Protein AF-A0A836HQ84-F1 (afdb_monomer_lite)

pLDDT: mean 76.4, std 14.4, range [42.19, 96.75]

Structure (mmCIF, N/CA/C/O backbone):
data_AF-A0A836HQ84-F1
#
_entry.id   AF-A0A836HQ84-F1
#
loop_
_atom_site.group_PDB
_atom_site.id
_atom_site.type_symbol
_atom_site.label_atom_id
_atom_site.label_alt_id
_atom_site.label_comp_id
_atom_site.label_asym_id
_atom_site.label_entity_id
_atom_site.label_seq_id
_atom_site.pdbx_PDB_ins_code
_atom_site.Cartn_x
_atom_site.Cartn_y
_atom_site.Cartn_z
_atom_site.occupancy
_atom_site.B_iso_or_equiv
_atom_site.auth_seq_id
_atom_site.auth_comp_id
_atom_site.auth_asym_id
_atom_site.auth_atom_id
_atom_site.pdbx_PDB_model_num
ATOM 1 N N . MET A 1 1 ? -36.582 -2.145 20.458 1.00 44.56 1 MET A N 1
ATOM 2 C CA . MET A 1 1 ? -36.102 -2.845 21.673 1.00 44.56 1 MET A CA 1
ATOM 3 C C . MET A 1 1 ? -37.151 -2.669 22.768 1.00 44.56 1 MET A C 1
ATOM 5 O O . MET A 1 1 ? -37.567 -1.541 23.000 1.00 44.56 1 MET A O 1
ATOM 9 N N . ASN A 1 2 ? -37.655 -3.780 23.318 1.00 42.19 2 ASN A N 1
ATOM 10 C CA . ASN A 1 2 ? -38.901 -3.898 24.097 1.00 42.19 2 ASN A CA 1
ATOM 11 C C . ASN A 1 2 ? -39.036 -2.909 25.274 1.00 42.19 2 ASN A C 1
ATOM 13 O O . ASN A 1 2 ? -38.172 -2.853 26.148 1.00 42.19 2 ASN A O 1
ATOM 17 N N . SER A 1 3 ? -40.163 -2.184 25.337 1.00 54.62 3 SER A N 1
ATOM 18 C CA . SER A 1 3 ? -40.473 -1.172 26.366 1.00 54.62 3 SER A CA 1
ATOM 19 C C . SER A 1 3 ? -40.711 -1.749 27.772 1.00 54.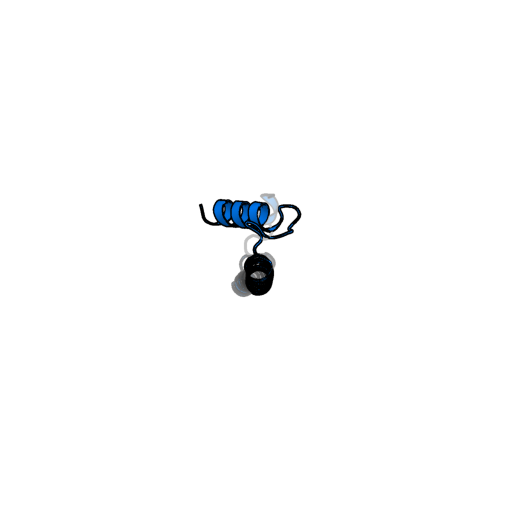62 3 SER A C 1
ATOM 21 O O . SER A 1 3 ? -40.646 -1.014 28.757 1.00 54.62 3 SER A O 1
ATOM 23 N N . TYR A 1 4 ? -40.913 -3.064 27.889 1.00 51.38 4 TYR A N 1
ATOM 24 C CA . TYR A 1 4 ? -41.203 -3.749 29.153 1.00 51.38 4 TYR A CA 1
ATOM 25 C C . TYR A 1 4 ? -40.005 -3.847 30.107 1.00 51.38 4 TYR A C 1
ATOM 27 O O . TYR A 1 4 ? -40.185 -3.794 31.322 1.00 51.38 4 TYR A O 1
ATOM 35 N N . VAL A 1 5 ? -38.774 -3.901 29.588 1.00 53.28 5 VAL A N 1
ATOM 36 C CA . VAL A 1 5 ? -37.556 -4.013 30.419 1.00 53.28 5 VAL A CA 1
ATOM 37 C C . VAL A 1 5 ? -37.313 -2.734 31.233 1.00 53.28 5 VAL A C 1
ATOM 39 O O . VAL A 1 5 ? -36.840 -2.775 32.365 1.00 53.28 5 VAL A O 1
ATOM 42 N N . LYS A 1 6 ? -37.713 -1.577 30.694 1.00 54.59 6 LYS A N 1
ATOM 43 C CA . LYS A 1 6 ? -37.517 -0.267 31.331 1.00 54.59 6 LYS A CA 1
ATOM 44 C C . LYS A 1 6 ? -38.418 -0.048 32.554 1.00 54.59 6 LYS A C 1
ATOM 46 O O . LYS A 1 6 ? -38.080 0.769 33.404 1.00 54.59 6 LYS A O 1
ATOM 51 N N . ARG A 1 7 ? -39.551 -0.759 32.640 1.00 57.56 7 ARG A N 1
ATOM 52 C CA . ARG A 1 7 ? -40.566 -0.573 33.692 1.00 57.56 7 ARG A CA 1
ATOM 53 C C . ARG A 1 7 ? -40.242 -1.327 34.984 1.00 57.56 7 ARG A C 1
ATOM 55 O O . ARG A 1 7 ? -40.601 -0.847 36.048 1.00 57.56 7 ARG A O 1
ATOM 62 N N . TYR A 1 8 ? -39.541 -2.458 34.887 1.00 54.75 8 TYR A N 1
ATOM 63 C CA . TYR A 1 8 ? -39.197 -3.302 36.040 1.00 54.75 8 TYR A CA 1
ATOM 64 C C . TYR A 1 8 ? -37.761 -3.118 36.545 1.00 54.75 8 TYR A C 1
ATOM 66 O O . TYR A 1 8 ? -37.466 -3.490 37.671 1.00 54.75 8 TYR A O 1
ATOM 74 N N . VAL A 1 9 ? -36.876 -2.518 35.740 1.00 56.53 9 VAL A N 1
ATOM 75 C CA . VAL A 1 9 ? -35.438 -2.394 36.051 1.00 56.53 9 VAL A CA 1
ATOM 76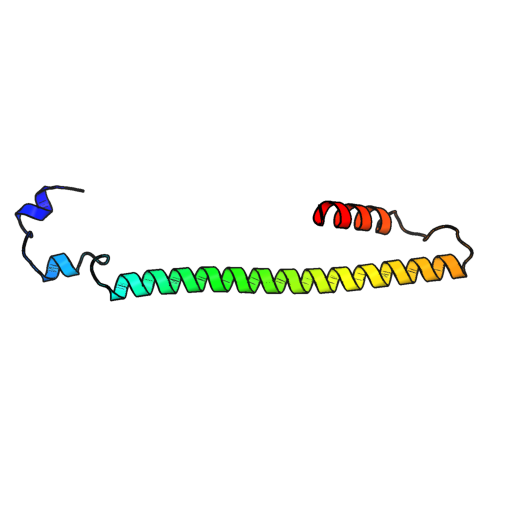 C C . VAL A 1 9 ? -34.946 -0.937 35.979 1.00 56.53 9 VAL A C 1
ATOM 78 O O . VAL A 1 9 ? -33.751 -0.652 35.974 1.00 56.53 9 VAL A O 1
ATOM 81 N N . GLY A 1 10 ? -35.877 0.019 35.883 1.00 48.59 10 GLY A N 1
ATOM 82 C CA . GLY A 1 10 ? -35.628 1.398 35.442 1.00 48.59 10 GLY A CA 1
ATOM 83 C C . GLY A 1 10 ? -34.581 2.194 36.232 1.00 48.59 10 GLY A C 1
ATOM 84 O O . GLY A 1 10 ? -34.001 3.131 35.683 1.00 48.59 10 GLY A O 1
ATOM 85 N N . SER A 1 11 ? -34.281 1.804 37.468 1.00 58.00 11 SER A N 1
ATOM 86 C CA . SER A 1 11 ? -33.383 2.523 38.378 1.00 58.00 11 SER A CA 1
ATOM 87 C C . SER A 1 11 ? -32.270 1.662 38.970 1.00 58.00 11 SER A C 1
ATOM 89 O O . SER A 1 11 ? -31.562 2.148 39.844 1.00 58.00 11 SER A O 1
ATOM 91 N N . ASP A 1 12 ? -32.093 0.417 38.518 1.00 60.41 12 ASP A N 1
ATOM 92 C CA . ASP A 1 12 ? -31.057 -0.451 39.076 1.00 60.41 12 ASP A CA 1
ATOM 93 C C . ASP A 1 12 ? -29.688 -0.114 38.443 1.00 60.41 12 ASP A C 1
ATOM 95 O O . ASP A 1 12 ? -29.478 -0.363 37.243 1.00 60.41 12 ASP A O 1
ATOM 99 N N . PRO A 1 13 ? -28.749 0.511 39.186 1.00 60.31 13 PRO A N 1
ATOM 100 C CA . PRO A 1 13 ? -27.477 0.973 38.632 1.00 60.31 13 PRO A CA 1
ATOM 101 C C . PRO A 1 13 ? -26.636 -0.184 38.084 1.00 60.31 13 PRO A C 1
ATOM 103 O O . PRO A 1 13 ? -25.865 0.013 37.145 1.00 60.31 13 PRO A O 1
ATOM 106 N N . ILE A 1 14 ? -26.828 -1.398 38.606 1.00 58.97 14 ILE A N 1
ATOM 107 C CA . ILE A 1 14 ? -26.131 -2.609 38.167 1.00 58.97 14 ILE A CA 1
ATOM 108 C C . ILE A 1 14 ? -26.550 -2.978 36.738 1.00 58.97 14 ILE A C 1
ATOM 110 O O . ILE A 1 14 ? -25.703 -3.215 35.875 1.00 58.97 14 ILE A O 1
ATOM 114 N N . VAL A 1 15 ? -27.851 -2.937 36.438 1.00 60.28 15 VAL A N 1
ATOM 115 C CA . VAL A 1 15 ? -28.372 -3.286 35.107 1.00 60.28 15 VAL A CA 1
ATOM 116 C C . VAL A 1 15 ? -28.115 -2.181 34.087 1.00 60.28 15 VAL A C 1
ATOM 118 O O . VAL A 1 15 ? -27.821 -2.462 32.925 1.00 60.28 15 VAL A O 1
ATOM 121 N N . GLN A 1 16 ? -28.117 -0.914 34.507 1.00 58.56 16 GLN A N 1
ATOM 122 C CA . GLN A 1 16 ? -27.702 0.181 33.626 1.00 58.56 16 GLN A CA 1
ATOM 123 C C . GLN A 1 16 ? -26.211 0.130 33.261 1.00 58.56 16 GLN A C 1
ATOM 125 O O . GLN A 1 16 ? -25.838 0.599 32.183 1.00 58.56 16 GLN A O 1
ATOM 130 N N . GLN A 1 17 ? -25.369 -0.430 34.132 1.00 57.59 17 GLN A N 1
ATOM 131 C CA . GLN A 1 17 ? -23.948 -0.647 33.873 1.00 57.59 17 GLN A CA 1
ATOM 132 C C . GLN A 1 17 ? -23.656 -1.907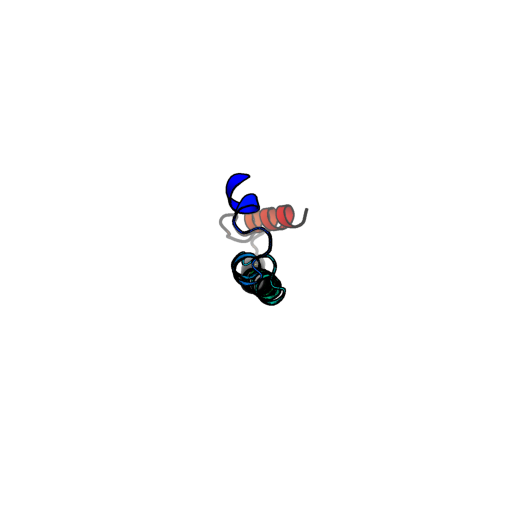 33.043 1.00 57.59 17 GLN A C 1
ATOM 134 O O . GLN A 1 17 ? -22.622 -1.952 32.380 1.00 57.59 17 GLN A O 1
ATOM 139 N N . LEU A 1 18 ? -24.551 -2.901 33.058 1.00 57.47 18 LEU A N 1
ATOM 140 C CA . LEU A 1 18 ? -24.466 -4.110 32.225 1.00 57.47 18 LEU A CA 1
ATOM 141 C C . LEU A 1 18 ? -24.685 -3.822 30.732 1.00 57.47 18 LEU A C 1
ATOM 143 O O . LEU A 1 18 ? -24.213 -4.572 29.880 1.00 57.47 18 LEU A O 1
ATOM 147 N N . VAL A 1 19 ? -25.353 -2.717 30.387 1.00 58.03 19 VAL A N 1
ATOM 148 C CA . VAL A 1 19 ? -25.447 -2.252 28.997 1.00 58.03 19 VAL A CA 1
ATOM 149 C C . VAL A 1 19 ? -24.107 -1.610 28.605 1.00 58.03 19 VAL A C 1
ATOM 151 O O . VAL A 1 19 ? -23.918 -0.397 28.740 1.00 58.03 19 VAL A O 1
ATOM 154 N N . GLY A 1 20 ? -23.181 -2.443 28.117 1.00 55.00 20 GLY A N 1
ATOM 155 C CA . GLY A 1 20 ? -21.760 -2.167 27.811 1.00 55.00 20 GLY A CA 1
ATOM 156 C C . GLY A 1 20 ? -21.438 -1.056 26.797 1.00 55.00 20 GLY A C 1
ATOM 157 O O . GLY A 1 20 ? -20.325 -0.957 26.308 1.00 55.00 20 GLY A O 1
ATOM 158 N N . PHE A 1 21 ? -22.388 -0.178 26.474 1.00 55.62 21 PHE A N 1
ATOM 159 C CA . PHE A 1 21 ? -22.153 1.045 25.693 1.00 55.62 21 PHE A CA 1
ATOM 160 C C . PHE A 1 21 ? -22.240 2.334 26.528 1.00 55.62 21 PHE A C 1
ATOM 162 O O . PHE A 1 21 ? -21.932 3.426 26.028 1.00 55.62 21 PHE A O 1
ATOM 169 N N . LYS A 1 22 ? -22.657 2.251 27.801 1.00 62.78 22 LYS A N 1
ATOM 170 C CA . LYS A 1 22 ? -22.672 3.403 28.720 1.00 62.78 22 LYS A CA 1
ATOM 171 C C . LYS A 1 22 ? -21.331 3.639 29.420 1.00 62.78 22 LYS A C 1
ATOM 173 O O . LYS A 1 22 ? -21.055 4.776 29.797 1.00 62.78 22 LYS A O 1
ATOM 178 N N . ARG A 1 23 ? -20.493 2.612 29.589 1.00 68.44 23 ARG A N 1
ATOM 179 C CA . ARG A 1 23 ? -19.197 2.740 30.268 1.00 68.44 23 ARG A CA 1
ATOM 180 C C . ARG A 1 23 ? -18.165 3.374 29.331 1.00 68.44 23 ARG A C 1
ATOM 182 O O . ARG A 1 23 ? -17.985 2.952 28.192 1.00 68.44 23 ARG A O 1
ATOM 189 N N . ALA A 1 24 ? -17.471 4.403 29.818 1.00 71.50 24 ALA A N 1
ATOM 190 C CA . ALA A 1 24 ? -16.441 5.102 29.047 1.00 71.50 24 ALA A CA 1
ATOM 191 C C . ALA A 1 24 ? -15.249 4.193 28.689 1.00 71.50 24 ALA A C 1
ATOM 193 O O . ALA A 1 24 ? -14.630 4.392 27.647 1.00 71.50 24 ALA A O 1
ATOM 194 N N . ALA A 1 25 ? -14.955 3.192 29.526 1.00 75.44 25 ALA A N 1
ATOM 195 C CA . ALA A 1 25 ? -13.920 2.191 29.272 1.00 75.44 25 ALA A CA 1
ATOM 196 C C . ALA A 1 25 ? -14.217 1.368 28.007 1.00 75.44 25 ALA A C 1
ATOM 198 O O . ALA A 1 25 ? -13.357 1.270 27.137 1.00 75.44 25 ALA A O 1
ATOM 199 N N . ASP A 1 26 ? -15.452 0.889 27.850 1.00 76.75 26 ASP A N 1
ATOM 200 C CA . ASP A 1 26 ? -15.862 0.073 26.701 1.00 76.75 26 ASP A CA 1
ATOM 201 C C . ASP A 1 26 ? -15.793 0.879 25.395 1.00 76.75 26 ASP A C 1
ATOM 203 O O . ASP A 1 26 ? -15.303 0.396 24.377 1.00 76.75 26 ASP A O 1
ATOM 207 N N . ARG A 1 27 ? -16.176 2.164 25.432 1.00 79.94 27 ARG A N 1
ATOM 208 C CA . ARG A 1 27 ? -16.030 3.072 24.277 1.00 79.94 27 ARG A CA 1
ATOM 209 C C . ARG A 1 27 ? -14.570 3.282 23.888 1.00 79.94 27 ARG A C 1
ATOM 211 O O . ARG A 1 27 ? -14.247 3.261 22.705 1.00 79.94 27 ARG A O 1
ATOM 218 N N . ARG A 1 28 ? -13.688 3.483 24.872 1.00 84.81 28 ARG A N 1
ATOM 219 C CA . ARG A 1 28 ? -12.242 3.618 24.633 1.00 84.81 28 ARG A CA 1
ATOM 220 C C . ARG A 1 28 ? -11.658 2.338 24.049 1.00 84.81 28 ARG A C 1
ATOM 222 O O . ARG A 1 28 ? -10.814 2.427 23.167 1.00 84.81 28 ARG A O 1
ATOM 229 N N . LEU A 1 29 ? -12.137 1.180 24.494 1.00 86.88 29 LEU A N 1
ATOM 230 C CA . LEU A 1 29 ? -11.711 -0.117 23.982 1.00 86.88 29 LEU A CA 1
ATOM 231 C C . LEU A 1 29 ? -12.129 -0.295 22.517 1.00 86.88 29 LEU A C 1
ATOM 233 O O . LEU A 1 29 ? -11.284 -0.607 21.687 1.00 86.88 29 LEU A O 1
ATOM 237 N N . VAL A 1 30 ? -13.379 0.020 22.166 1.00 86.38 30 VAL A N 1
ATOM 238 C CA . VAL A 1 30 ? -13.853 -0.012 20.769 1.00 86.38 30 VAL A CA 1
ATOM 239 C C . VAL A 1 30 ? -13.059 0.947 19.879 1.00 86.38 30 VAL A C 1
ATOM 241 O O . VAL A 1 30 ? -12.639 0.564 18.785 1.00 86.38 30 VAL A O 1
ATOM 244 N N . ILE A 1 31 ? -12.808 2.174 20.344 1.00 89.81 31 ILE A N 1
ATOM 245 C CA . ILE A 1 31 ? -11.999 3.154 19.604 1.00 89.81 31 ILE A CA 1
ATOM 246 C C . ILE A 1 31 ? -10.570 2.631 19.427 1.00 89.81 31 ILE A C 1
ATOM 248 O O . ILE A 1 31 ? -10.051 2.658 18.316 1.00 89.81 31 ILE A O 1
ATOM 252 N N . GLY A 1 32 ? -9.957 2.099 20.487 1.00 92.75 32 GLY A N 1
ATOM 253 C CA . GLY A 1 32 ? -8.616 1.520 20.439 1.00 92.75 32 GLY A CA 1
ATOM 254 C C . GLY A 1 32 ? -8.514 0.359 19.452 1.00 92.75 32 GLY A C 1
ATOM 255 O O . GLY A 1 32 ? -7.614 0.350 18.617 1.00 92.75 32 GLY A O 1
ATOM 256 N N . CYS A 1 33 ? -9.469 -0.573 19.477 1.00 94.19 33 CYS A N 1
ATOM 257 C CA . CYS A 1 33 ? -9.524 -1.687 18.529 1.00 94.19 33 CYS A CA 1
ATOM 258 C C . CYS A 1 33 ? -9.706 -1.206 17.086 1.00 94.19 33 CYS A C 1
ATOM 260 O O . CYS A 1 33 ? -9.033 -1.702 16.185 1.00 94.19 33 CYS A O 1
ATOM 262 N N . THR A 1 34 ? -10.573 -0.216 16.864 1.00 94.94 34 THR A N 1
ATOM 263 C CA . THR A 1 34 ? -10.789 0.361 15.529 1.00 94.94 34 THR A CA 1
ATOM 264 C C . THR A 1 34 ? -9.518 1.027 15.006 1.00 94.94 34 THR A C 1
ATOM 266 O O . THR A 1 34 ? -9.113 0.780 13.874 1.00 94.94 34 THR A O 1
ATOM 269 N N . LEU A 1 35 ? -8.848 1.829 15.838 1.00 96.50 35 LEU A N 1
ATOM 270 C CA . LEU A 1 35 ? -7.596 2.490 15.470 1.00 96.50 35 LEU A CA 1
ATOM 271 C C . LEU A 1 35 ? -6.476 1.483 15.203 1.00 96.50 35 LEU A C 1
ATOM 273 O O . LEU A 1 35 ? -5.731 1.653 14.244 1.00 96.50 35 LEU A O 1
ATOM 277 N N . ALA A 1 36 ? -6.382 0.417 16.000 1.00 96.44 36 ALA A N 1
ATOM 278 C CA . ALA A 1 36 ? -5.417 -0.650 15.768 1.00 96.44 36 ALA A CA 1
ATOM 279 C C . ALA A 1 36 ? -5.664 -1.354 14.425 1.00 96.44 36 ALA A C 1
ATOM 281 O O . ALA A 1 36 ? -4.722 -1.560 13.666 1.00 96.44 36 ALA A O 1
ATOM 282 N N . ALA A 1 37 ? -6.921 -1.662 14.091 1.00 96.75 37 ALA A N 1
ATOM 283 C CA . ALA A 1 37 ? -7.269 -2.277 12.810 1.00 96.75 37 ALA A CA 1
ATOM 284 C C . ALA A 1 37 ? -6.905 -1.374 11.618 1.00 96.75 37 ALA A C 1
ATOM 286 O O . ALA A 1 37 ? -6.295 -1.837 10.655 1.00 96.75 37 ALA A O 1
ATOM 287 N N . VAL A 1 38 ? -7.214 -0.075 11.709 1.00 96.75 38 VAL A N 1
ATOM 288 C CA . VAL A 1 38 ? -6.820 0.915 10.693 1.00 96.75 38 VAL A CA 1
ATOM 289 C C . VAL A 1 38 ? -5.298 1.018 10.591 1.00 96.75 38 VAL A C 1
ATOM 291 O O . VAL A 1 38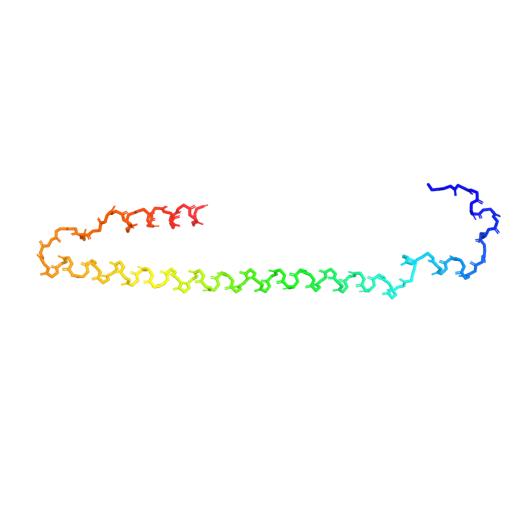 ? -4.765 1.052 9.486 1.00 96.75 38 VAL A O 1
ATOM 294 N N . GLY A 1 39 ? -4.590 1.018 11.721 1.00 96.69 39 GLY A N 1
ATOM 295 C CA . GLY A 1 39 ? -3.130 1.065 11.759 1.00 96.69 39 GLY A CA 1
ATOM 296 C C . GLY A 1 39 ? -2.480 -0.151 11.100 1.00 96.69 39 GLY A C 1
ATOM 297 O O . GLY A 1 39 ? -1.551 0.011 10.315 1.00 96.69 39 GLY A O 1
ATOM 298 N N . ILE A 1 40 ? -2.996 -1.357 11.356 1.00 96.19 40 ILE A N 1
ATOM 299 C CA . ILE A 1 40 ? -2.521 -2.588 10.708 1.00 96.19 40 ILE A CA 1
ATOM 300 C C . ILE A 1 40 ? -2.750 -2.512 9.198 1.00 96.19 40 ILE A C 1
ATOM 302 O O . ILE A 1 40 ? -1.826 -2.766 8.429 1.00 96.19 40 ILE A O 1
ATOM 306 N N . TYR A 1 41 ? -3.951 -2.118 8.770 1.00 95.88 41 TYR A N 1
ATOM 307 C CA . TYR A 1 41 ? -4.256 -1.956 7.350 1.00 95.88 41 TYR A CA 1
ATOM 308 C C . TYR A 1 41 ? -3.308 -0.953 6.680 1.00 95.88 41 TYR A C 1
ATOM 310 O O . TYR A 1 41 ? -2.744 -1.236 5.625 1.00 95.88 41 TYR A O 1
ATOM 318 N N . TRP A 1 42 ? -3.082 0.195 7.322 1.00 95.44 42 TRP A N 1
ATOM 319 C CA . TRP A 1 42 ? -2.173 1.221 6.823 1.00 95.44 42 TRP A CA 1
ATOM 320 C C . TRP A 1 42 ? -0.727 0.726 6.727 1.00 95.44 42 TRP A C 1
ATOM 322 O O . TRP A 1 42 ? -0.056 0.982 5.731 1.00 95.44 42 TRP A O 1
ATOM 332 N N . ALA A 1 43 ? -0.246 -0.007 7.734 1.00 93.94 43 ALA A N 1
ATOM 333 C CA . ALA A 1 43 ? 1.106 -0.557 7.744 1.00 93.94 43 ALA A CA 1
ATOM 334 C C . ALA A 1 43 ? 1.324 -1.575 6.614 1.00 93.94 43 ALA A C 1
ATOM 336 O O . ALA A 1 43 ? 2.345 -1.522 5.930 1.00 93.94 43 ALA A O 1
ATOM 337 N N . VAL A 1 44 ? 0.352 -2.464 6.384 1.00 94.56 44 VAL A N 1
ATOM 338 C CA . VAL A 1 44 ? 0.395 -3.425 5.271 1.00 94.56 44 VAL A CA 1
ATOM 339 C C . VAL A 1 44 ? 0.390 -2.690 3.935 1.00 94.56 44 VAL A C 1
ATOM 341 O O . VAL A 1 44 ? 1.250 -2.946 3.098 1.00 94.56 44 VAL A O 1
ATOM 344 N N . TYR A 1 45 ? -0.516 -1.726 3.764 1.00 94.12 45 TYR A N 1
ATOM 345 C CA . TYR A 1 45 ? -0.586 -0.915 2.551 1.00 94.12 45 TYR A CA 1
ATOM 346 C C . TYR A 1 45 ? 0.739 -0.198 2.263 1.00 94.12 45 TYR A C 1
ATOM 348 O O . TYR A 1 45 ? 1.230 -0.222 1.136 1.00 94.12 45 TYR A O 1
ATOM 356 N N . TRP A 1 46 ? 1.352 0.400 3.287 1.00 92.81 46 TRP A N 1
ATOM 357 C CA . TRP A 1 46 ? 2.641 1.072 3.148 1.00 92.81 46 TRP A CA 1
ATOM 358 C C . TRP A 1 46 ? 3.755 0.105 2.738 1.00 92.81 46 TRP A C 1
ATOM 360 O O . TRP A 1 46 ? 4.531 0.407 1.834 1.00 92.81 46 TRP A O 1
ATOM 370 N N . SER A 1 47 ? 3.812 -1.073 3.364 1.00 91.38 47 SER A N 1
ATOM 371 C CA . SER A 1 47 ? 4.791 -2.109 3.023 1.00 91.38 47 SER A CA 1
ATOM 372 C C . SER A 1 47 ? 4.642 -2.580 1.575 1.00 91.38 47 SER A C 1
ATOM 374 O O . SER A 1 47 ? 5.638 -2.743 0.870 1.00 91.38 47 SER A O 1
ATOM 376 N N . GLU A 1 48 ? 3.409 -2.783 1.109 1.00 90.44 48 GLU A N 1
ATOM 377 C CA . GLU A 1 48 ? 3.150 -3.159 -0.282 1.00 90.44 48 GLU A CA 1
ATOM 378 C C . GLU A 1 48 ? 3.557 -2.056 -1.261 1.00 90.44 48 GLU A C 1
ATOM 380 O O . GLU A 1 48 ? 4.100 -2.345 -2.330 1.00 90.44 48 GLU A O 1
ATOM 385 N N . GLU A 1 49 ? 3.316 -0.792 -0.915 1.00 87.00 49 GLU A N 1
ATOM 386 C CA . GLU A 1 49 ? 3.674 0.328 -1.780 1.00 87.00 49 GLU A CA 1
ATOM 387 C C . GLU A 1 49 ? 5.195 0.523 -1.851 1.00 87.00 49 GLU A C 1
ATOM 389 O O . GLU A 1 49 ? 5.740 0.759 -2.932 1.00 87.00 49 GLU A O 1
ATOM 394 N N . GLU A 1 50 ? 5.914 0.309 -0.747 1.00 88.25 50 GLU A N 1
ATOM 395 C CA . GLU A 1 50 ? 7.377 0.299 -0.750 1.00 88.25 50 GLU A CA 1
ATOM 396 C C . GLU A 1 50 ? 7.932 -0.831 -1.634 1.00 88.25 50 GLU A C 1
ATOM 398 O O . GLU A 1 50 ? 8.834 -0.610 -2.449 1.00 88.25 50 GLU A O 1
ATOM 403 N N . GLU A 1 51 ? 7.361 -2.035 -1.548 1.00 86.12 51 GLU A N 1
ATOM 404 C CA . GLU A 1 51 ? 7.735 -3.134 -2.439 1.00 86.12 51 GLU A CA 1
ATOM 405 C C . GLU A 1 51 ? 7.434 -2.828 -3.907 1.00 86.12 51 GLU A C 1
ATOM 407 O O . GLU A 1 51 ? 8.252 -3.134 -4.780 1.00 86.12 51 GLU A O 1
ATOM 412 N N . ARG A 1 52 ? 6.288 -2.208 -4.205 1.00 84.44 52 ARG A N 1
ATOM 413 C CA . ARG A 1 52 ? 5.945 -1.779 -5.568 1.00 84.44 52 ARG A CA 1
ATOM 414 C C . ARG A 1 52 ? 6.965 -0.791 -6.107 1.00 84.44 52 ARG A C 1
ATOM 416 O O . ARG A 1 52 ? 7.432 -0.982 -7.228 1.00 84.44 52 ARG A O 1
ATOM 423 N N . HIS A 1 53 ? 7.366 0.196 -5.309 1.00 84.81 53 HIS A N 1
ATOM 424 C CA . HIS A 1 53 ? 8.415 1.139 -5.689 1.00 84.81 53 HIS A CA 1
ATOM 425 C C . HIS A 1 53 ? 9.751 0.440 -5.957 1.00 84.81 53 HIS A C 1
ATOM 427 O O . HIS A 1 53 ? 10.383 0.710 -6.979 1.00 84.81 53 HIS A O 1
ATOM 433 N N . ARG A 1 54 ? 10.160 -0.513 -5.108 1.00 84.38 54 ARG A N 1
ATOM 434 C CA . ARG A 1 54 ? 11.383 -1.304 -5.334 1.00 84.38 54 ARG A CA 1
ATOM 435 C C . ARG A 1 54 ? 11.313 -2.110 -6.632 1.00 84.38 54 ARG A C 1
ATOM 437 O O . ARG A 1 54 ? 12.270 -2.106 -7.406 1.00 84.38 54 ARG A O 1
ATOM 444 N N . ARG A 1 55 ? 10.181 -2.769 -6.901 1.00 84.62 55 ARG A N 1
ATOM 445 C CA . ARG A 1 55 ? 9.961 -3.525 -8.146 1.00 84.62 55 ARG A CA 1
ATOM 446 C C . ARG A 1 55 ? 9.977 -2.601 -9.363 1.00 84.62 55 ARG A C 1
ATOM 448 O O . ARG A 1 55 ? 10.620 -2.939 -10.349 1.00 84.62 55 ARG A O 1
ATOM 455 N N . HIS A 1 56 ? 9.341 -1.431 -9.289 1.00 85.69 56 HIS A N 1
ATOM 456 C CA . HIS A 1 56 ? 9.358 -0.449 -10.378 1.00 85.69 56 HIS A CA 1
ATOM 457 C C . HIS A 1 56 ? 10.774 0.046 -10.683 1.00 85.69 56 HIS A C 1
ATOM 459 O O . HIS A 1 56 ? 11.170 0.044 -11.846 1.00 85.69 56 HIS A O 1
ATOM 465 N N . ALA A 1 57 ? 11.563 0.365 -9.654 1.00 84.25 57 ALA A N 1
ATOM 466 C CA . ALA A 1 57 ? 12.956 0.771 -9.824 1.00 84.25 57 ALA A CA 1
ATOM 467 C C . ALA A 1 57 ? 13.833 -0.346 -10.420 1.00 84.25 57 ALA A C 1
ATOM 469 O O . ALA A 1 57 ? 14.762 -0.069 -11.177 1.00 84.25 57 ALA A O 1
ATOM 470 N N . SER A 1 58 ? 13.555 -1.613 -10.093 1.00 85.88 58 SER A N 1
ATOM 471 C CA . SER A 1 58 ? 14.252 -2.753 -10.703 1.00 85.88 58 SER A CA 1
ATOM 472 C C . SER A 1 58 ? 13.901 -2.908 -12.183 1.00 85.88 58 SER A C 1
ATOM 474 O O . SER A 1 58 ? 14.797 -3.052 -13.009 1.00 85.88 58 SER A O 1
ATOM 476 N N . ILE A 1 59 ? 12.609 -2.842 -12.521 1.00 85.19 59 ILE A N 1
ATOM 477 C CA . ILE A 1 59 ? 12.121 -2.992 -13.898 1.00 85.19 59 ILE A CA 1
ATOM 478 C C . ILE A 1 59 ? 12.662 -1.872 -14.792 1.00 85.19 59 ILE A C 1
ATOM 480 O O . ILE A 1 59 ? 13.102 -2.134 -15.908 1.00 85.19 59 ILE A O 1
ATOM 484 N N . GLU A 1 60 ? 12.680 -0.632 -14.301 1.00 85.38 60 GLU A N 1
ATOM 485 C CA . GLU A 1 60 ? 13.218 0.509 -15.045 1.00 85.38 60 GLU A CA 1
ATOM 486 C C . GLU A 1 60 ? 14.700 0.309 -15.389 1.00 85.38 60 GLU A C 1
ATOM 488 O O . GLU A 1 60 ? 15.089 0.456 -16.547 1.00 85.38 60 GLU A O 1
ATOM 493 N N . LYS A 1 61 ? 15.505 -0.149 -14.422 1.00 86.81 61 LYS A N 1
ATOM 494 C CA . LYS A 1 61 ? 16.924 -0.461 -14.643 1.00 86.81 61 LYS A CA 1
ATOM 495 C C . LYS A 1 61 ? 17.142 -1.582 -15.651 1.00 86.81 61 LYS A C 1
ATOM 497 O O . LYS A 1 61 ? 18.122 -1.539 -16.392 1.00 86.81 61 LYS A O 1
ATOM 502 N N . ASP A 1 62 ? 16.288 -2.600 -15.668 1.00 85.00 62 ASP A N 1
ATOM 503 C CA . ASP A 1 62 ? 16.411 -3.692 -16.636 1.00 85.00 62 ASP A CA 1
ATOM 504 C C . ASP A 1 62 ? 16.033 -3.224 -18.051 1.00 85.00 62 ASP A C 1
ATOM 506 O O . ASP A 1 62 ? 16.786 -3.486 -18.991 1.00 85.00 62 ASP A O 1
ATOM 510 N N . ILE A 1 63 ? 14.973 -2.417 -18.194 1.00 84.62 63 ILE A N 1
ATOM 511 C CA . ILE A 1 63 ? 14.599 -1.775 -19.468 1.00 84.62 63 ILE A CA 1
ATOM 512 C C . ILE A 1 63 ? 15.729 -0.865 -19.978 1.00 84.62 63 ILE A C 1
ATOM 514 O O . ILE A 1 63 ? 16.040 -0.856 -21.171 1.00 84.62 63 ILE A O 1
ATOM 518 N N . GLU A 1 64 ? 16.366 -0.091 -19.098 1.00 83.69 64 GLU A N 1
ATOM 519 C CA . GLU A 1 64 ? 17.523 0.737 -19.455 1.00 83.69 64 GLU A CA 1
ATOM 520 C C . GLU A 1 64 ? 18.716 -0.103 -19.919 1.00 83.69 64 GLU A C 1
ATOM 522 O O . GLU A 1 64 ? 19.356 0.233 -20.919 1.00 83.69 64 GLU A O 1
ATOM 527 N N . ARG A 1 65 ? 18.990 -1.221 -19.238 1.00 84.12 65 ARG A N 1
ATOM 528 C CA . ARG A 1 65 ? 20.088 -2.129 -19.591 1.00 84.12 65 ARG A CA 1
ATOM 529 C C . ARG A 1 65 ? 19.868 -2.762 -20.964 1.00 84.12 65 ARG A C 1
ATOM 531 O O . ARG A 1 65 ? 20.808 -2.848 -21.750 1.00 84.12 65 ARG A O 1
ATOM 538 N N . GLU A 1 66 ? 18.640 -3.160 -21.286 1.00 81.88 66 GLU A N 1
ATOM 539 C CA . GLU A 1 66 ? 18.300 -3.693 -22.611 1.00 81.88 66 GLU A CA 1
ATOM 540 C C . GLU A 1 66 ? 18.362 -2.634 -23.711 1.00 81.88 66 GLU A C 1
ATOM 542 O O . GLU A 1 66 ? 18.896 -2.901 -24.788 1.00 81.88 66 GLU A O 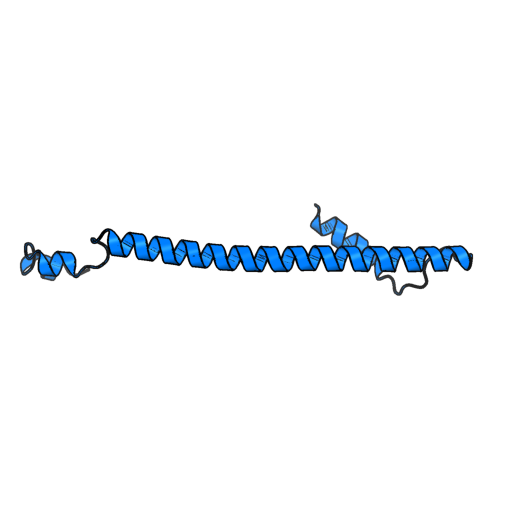1
ATOM 547 N N . ARG A 1 67 ? 17.916 -1.402 -23.435 1.00 81.94 67 ARG A N 1
ATOM 548 C CA . ARG A 1 67 ? 18.092 -0.272 -24.362 1.00 81.94 67 ARG A CA 1
ATOM 549 C C . ARG A 1 67 ? 19.560 0.017 -24.645 1.00 81.94 67 ARG A C 1
ATOM 551 O O . ARG A 1 67 ? 19.902 0.345 -25.778 1.00 81.94 67 ARG A O 1
ATOM 558 N N . TRP A 1 68 ? 20.421 -0.090 -23.637 1.00 81.75 68 TRP A N 1
ATOM 559 C CA . TRP A 1 68 ? 21.855 0.111 -23.813 1.00 81.75 68 TRP A CA 1
ATOM 560 C C . TRP A 1 68 ? 22.478 -0.988 -24.684 1.00 81.75 68 TRP A C 1
ATOM 562 O O . TRP A 1 68 ? 23.136 -0.664 -25.669 1.00 81.75 68 TRP A O 1
ATOM 572 N N . ARG A 1 69 ? 22.161 -2.266 -24.425 1.00 81.69 69 ARG A N 1
ATOM 573 C CA . ARG A 1 69 ? 22.595 -3.392 -25.278 1.00 81.69 69 ARG A CA 1
ATOM 574 C C . ARG A 1 69 ? 22.132 -3.245 -26.730 1.00 81.69 69 ARG A C 1
ATOM 576 O O . ARG A 1 69 ? 22.893 -3.522 -27.648 1.00 81.69 69 ARG A O 1
ATOM 583 N N . ALA A 1 70 ? 20.898 -2.794 -26.947 1.00 81.81 70 ALA A N 1
ATOM 584 C CA . ALA A 1 70 ? 20.365 -2.575 -28.291 1.00 81.81 70 ALA A CA 1
ATOM 585 C C . ALA A 1 70 ? 21.151 -1.498 -29.055 1.00 81.81 70 ALA A C 1
ATOM 587 O O . ALA A 1 70 ? 21.474 -1.684 -30.226 1.00 81.81 70 ALA A O 1
ATOM 588 N N . ARG A 1 71 ? 21.527 -0.408 -28.368 1.00 80.00 71 ARG A N 1
ATOM 589 C CA . ARG A 1 71 ? 22.366 0.656 -28.938 1.00 80.00 71 ARG A CA 1
ATOM 590 C C . ARG A 1 71 ? 23.777 0.174 -29.265 1.00 80.00 71 ARG A C 1
ATOM 592 O O . ARG A 1 71 ? 24.292 0.547 -30.312 1.00 80.00 71 ARG A O 1
ATOM 599 N N . GLU A 1 72 ? 24.384 -0.653 -28.414 1.00 81.38 72 GLU A N 1
ATOM 600 C CA . GLU A 1 72 ? 25.697 -1.254 -28.702 1.00 81.38 72 GLU A CA 1
ATOM 601 C C . GLU A 1 72 ? 25.664 -2.170 -29.930 1.00 81.38 72 GLU A C 1
ATOM 603 O O . GLU A 1 72 ? 26.613 -2.203 -30.709 1.00 81.38 72 GLU A O 1
ATOM 608 N N . LEU A 1 73 ? 24.553 -2.878 -30.132 1.00 80.56 73 LEU A N 1
ATOM 609 C CA . LEU A 1 73 ? 24.340 -3.759 -31.280 1.00 80.56 73 LEU A CA 1
ATOM 610 C C . LEU A 1 73 ? 23.923 -3.010 -32.559 1.00 80.56 73 LEU A C 1
ATOM 612 O O . LEU A 1 73 ? 23.713 -3.646 -33.589 1.00 80.56 73 LEU A O 1
ATOM 616 N N . GLY A 1 74 ? 23.786 -1.679 -32.510 1.00 77.81 74 GLY A N 1
ATOM 617 C CA . GLY A 1 74 ? 23.332 -0.868 -33.644 1.00 77.81 74 GLY A CA 1
ATOM 618 C C . GLY A 1 74 ? 21.870 -1.110 -34.037 1.00 77.81 74 GLY A C 1
ATOM 619 O O . GLY A 1 74 ? 21.476 -0.782 -35.153 1.00 77.81 74 GLY A O 1
ATOM 620 N N . LEU A 1 75 ? 21.065 -1.694 -33.144 1.00 73.81 75 LEU A N 1
ATOM 621 C CA . LEU A 1 75 ? 19.642 -1.933 -33.365 1.00 73.81 75 LEU A CA 1
ATOM 622 C C . LEU A 1 75 ? 18.842 -0.669 -33.025 1.00 73.81 75 LEU A C 1
ATOM 624 O O . LEU A 1 75 ? 19.042 -0.055 -31.976 1.00 73.81 75 LEU A O 1
ATOM 628 N N . GLU A 1 76 ? 17.892 -0.300 -33.889 1.00 68.62 76 GLU A N 1
ATOM 629 C CA . GLU A 1 76 ? 17.001 0.849 -33.653 1.00 68.62 76 GLU A CA 1
ATOM 630 C C . GLU A 1 76 ? 16.085 0.650 -32.432 1.00 68.62 76 GLU A C 1
ATOM 632 O O . GLU A 1 76 ? 15.643 1.625 -31.821 1.00 68.62 76 GLU A O 1
ATOM 637 N N . ALA A 1 77 ? 15.817 -0.604 -32.045 1.00 66.75 77 ALA A N 1
ATOM 638 C CA . ALA A 1 77 ? 14.941 -0.945 -30.930 1.00 66.75 77 ALA A CA 1
ATOM 639 C C . ALA A 1 77 ? 15.480 -2.119 -30.087 1.00 66.75 77 ALA A C 1
ATOM 641 O O . ALA A 1 77 ? 16.157 -2.999 -30.625 1.00 66.75 77 ALA A O 1
ATOM 642 N N . PRO A 1 78 ? 15.161 -2.164 -28.775 1.00 70.62 78 PRO A N 1
ATOM 643 C CA . PRO A 1 78 ? 15.430 -3.328 -27.938 1.00 70.62 78 PRO A CA 1
ATOM 644 C C . PRO A 1 78 ? 14.688 -4.563 -28.441 1.00 70.62 78 PRO A C 1
ATOM 646 O O . PRO A 1 78 ? 13.526 -4.470 -28.839 1.00 70.62 78 PRO A O 1
ATOM 649 N N . THR A 1 79 ? 15.346 -5.719 -28.365 1.00 66.94 79 THR A N 1
ATOM 650 C CA . THR A 1 79 ? 14.739 -7.029 -28.627 1.00 66.94 79 THR A CA 1
ATOM 651 C C . THR A 1 79 ? 13.889 -7.444 -27.428 1.00 66.94 79 THR A C 1
ATOM 653 O O . THR A 1 79 ? 14.264 -8.304 -26.642 1.00 66.94 79 THR A O 1
ATOM 656 N N . ASP A 1 80 ? 12.762 -6.768 -27.271 1.00 70.50 80 ASP A N 1
ATOM 657 C CA . ASP A 1 80 ? 11.772 -6.984 -26.224 1.00 70.50 80 ASP A CA 1
ATOM 658 C C . ASP A 1 80 ? 10.443 -7.375 -26.900 1.00 70.50 80 ASP A C 1
ATOM 660 O O . ASP A 1 80 ? 10.097 -6.846 -27.957 1.00 70.50 80 ASP A O 1
ATOM 664 N N . ASP A 1 81 ? 9.675 -8.281 -26.290 1.00 76.38 81 ASP A N 1
ATOM 665 C CA . ASP A 1 81 ? 8.348 -8.739 -26.729 1.00 76.38 81 ASP A CA 1
ATOM 666 C C . ASP A 1 81 ? 7.249 -7.646 -26.664 1.00 76.38 81 ASP A C 1
ATOM 668 O O . ASP A 1 81 ? 6.047 -7.921 -26.748 1.00 76.38 81 ASP A O 1
ATOM 672 N N . GLY A 1 82 ? 7.657 -6.387 -26.489 1.00 77.81 82 GLY A N 1
ATOM 673 C CA . GLY A 1 82 ? 6.802 -5.231 -26.260 1.00 77.81 82 GLY A CA 1
ATOM 674 C C . GLY A 1 82 ? 6.491 -4.991 -24.781 1.00 77.81 82 GLY A C 1
ATOM 675 O O . GLY A 1 82 ? 5.593 -4.198 -24.472 1.00 77.81 82 GLY A O 1
ATOM 676 N N . PHE A 1 83 ? 7.179 -5.652 -23.847 1.00 82.06 83 PHE A N 1
ATOM 677 C CA . PHE A 1 83 ? 7.019 -5.457 -22.407 1.00 82.06 83 PHE A CA 1
ATOM 678 C C . PHE A 1 83 ? 7.256 -4.001 -21.993 1.00 82.06 83 PHE A C 1
ATOM 680 O O . PHE A 1 83 ? 6.388 -3.408 -21.355 1.00 82.06 83 PHE A O 1
ATOM 687 N N . ALA A 1 84 ? 8.351 -3.369 -22.414 1.00 80.12 84 ALA A N 1
ATOM 688 C CA . ALA A 1 84 ? 8.709 -2.000 -22.048 1.00 80.12 84 ALA A CA 1
ATOM 689 C C . ALA A 1 84 ? 7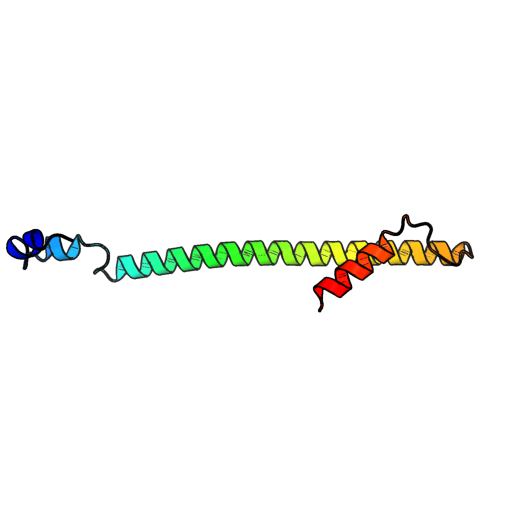.673 -0.970 -22.527 1.00 80.12 84 ALA A C 1
ATOM 691 O O . ALA A 1 84 ? 7.384 -0.000 -21.819 1.00 80.12 84 ALA A O 1
ATOM 692 N N . GLN A 1 85 ? 7.074 -1.179 -23.706 1.00 80.06 85 GLN A N 1
ATOM 693 C CA . GLN A 1 85 ? 5.989 -0.321 -24.196 1.00 80.06 85 GLN A CA 1
ATOM 694 C C . GLN A 1 85 ? 4.714 -0.494 -23.365 1.00 80.06 85 GLN A C 1
ATOM 696 O O . GLN A 1 85 ? 4.117 0.499 -22.942 1.00 80.06 85 GLN A O 1
ATOM 701 N N . ARG A 1 86 ? 4.312 -1.742 -23.086 1.00 83.31 86 ARG A N 1
ATOM 702 C CA . ARG A 1 86 ? 3.132 -2.052 -22.261 1.00 83.31 86 ARG A CA 1
ATOM 703 C C . ARG A 1 86 ? 3.294 -1.537 -20.830 1.00 83.31 86 ARG A C 1
ATOM 705 O O . ARG A 1 86 ? 2.371 -0.926 -20.291 1.00 83.31 86 ARG A O 1
ATOM 712 N N . TYR A 1 87 ? 4.479 -1.712 -20.255 1.00 82.56 87 TYR A N 1
ATOM 713 C CA . TYR A 1 87 ? 4.838 -1.238 -18.925 1.00 82.56 87 TYR A CA 1
ATOM 714 C C . TYR A 1 87 ? 4.779 0.294 -18.835 1.00 82.56 87 TYR A C 1
ATOM 716 O O . TYR A 1 87 ? 4.092 0.836 -17.971 1.00 82.56 87 TYR A O 1
ATOM 724 N N . GLY A 1 88 ? 5.389 1.009 -19.788 1.00 79.12 88 GLY A N 1
ATOM 725 C CA . GLY A 1 88 ? 5.330 2.475 -19.837 1.00 79.12 88 GLY A CA 1
ATOM 726 C C . GLY A 1 88 ? 3.926 3.043 -20.100 1.00 79.12 88 GLY A C 1
ATOM 727 O O . GLY A 1 88 ? 3.622 4.163 -19.681 1.00 79.12 88 GLY A O 1
ATOM 728 N N . ALA A 1 89 ? 3.053 2.291 -20.778 1.00 80.94 89 ALA A N 1
ATOM 729 C CA . ALA A 1 89 ? 1.649 2.658 -20.966 1.00 80.94 89 ALA A CA 1
ATOM 730 C C . ALA A 1 89 ? 0.810 2.440 -19.693 1.00 80.94 89 ALA A C 1
ATOM 732 O O . ALA A 1 89 ? -0.047 3.270 -19.377 1.00 80.94 89 ALA A O 1
ATOM 733 N N . MET A 1 90 ? 1.065 1.359 -18.946 1.00 77.00 90 MET A N 1
ATOM 734 C CA . MET A 1 90 ? 0.435 1.115 -17.643 1.00 77.00 90 MET A CA 1
ATOM 735 C C . MET A 1 90 ? 0.841 2.162 -16.603 1.00 77.00 90 MET A C 1
ATOM 737 O O . MET A 1 90 ? -0.036 2.691 -15.923 1.00 77.00 90 MET A O 1
ATOM 741 N N . ASP A 1 91 ? 2.129 2.512 -16.513 1.00 75.44 91 ASP A N 1
ATOM 742 C CA . ASP A 1 91 ? 2.601 3.521 -15.552 1.00 75.44 91 ASP A CA 1
ATOM 743 C C . ASP A 1 91 ? 1.981 4.901 -15.832 1.00 75.44 91 ASP A C 1
ATOM 745 O O . ASP A 1 91 ? 1.506 5.580 -14.923 1.00 75.44 91 ASP A O 1
ATOM 749 N N . ARG A 1 92 ? 1.852 5.284 -17.112 1.00 72.06 92 ARG A N 1
ATOM 750 C CA . ARG A 1 92 ? 1.165 6.528 -17.495 1.00 72.06 92 ARG A CA 1
ATOM 751 C C . ARG A 1 92 ? -0.312 6.551 -17.110 1.00 72.06 92 ARG A C 1
ATOM 753 O O . ARG A 1 92 ? -0.771 7.573 -16.620 1.00 72.06 92 ARG A O 1
ATOM 760 N N . LYS A 1 93 ? -1.048 5.450 -17.292 1.00 71.62 93 LYS A N 1
ATOM 761 C CA . LYS A 1 93 ? -2.460 5.358 -16.867 1.00 71.62 93 LYS A CA 1
ATOM 762 C C . LYS A 1 93 ? -2.643 5.421 -15.352 1.00 71.62 93 LYS A C 1
ATOM 764 O O . LYS A 1 93 ? -3.733 5.741 -14.908 1.00 71.62 93 LYS A O 1
ATOM 769 N N . ARG A 1 94 ? -1.616 5.076 -14.573 1.00 63.69 94 ARG A N 1
ATOM 770 C CA . ARG A 1 94 ? -1.668 5.063 -13.106 1.00 63.69 94 ARG A CA 1
ATOM 771 C C . ARG A 1 94 ? -1.364 6.431 -12.481 1.00 63.69 94 ARG A C 1
ATOM 773 O O . ARG A 1 94 ? -1.707 6.642 -11.324 1.00 63.69 94 ARG A O 1
ATOM 780 N N . ARG A 1 95 ? -0.712 7.335 -13.227 1.00 57.78 95 ARG A N 1
ATOM 781 C CA . ARG A 1 95 ? -0.372 8.707 -12.797 1.00 57.78 95 ARG A CA 1
ATOM 782 C C . ARG A 1 95 ? -1.395 9.777 -13.217 1.00 57.78 95 ARG A C 1
ATOM 784 O O . ARG A 1 95 ? -1.256 10.912 -12.769 1.00 57.78 95 ARG A O 1
ATOM 791 N N . VAL A 1 96 ? -2.351 9.440 -14.088 1.00 47.50 96 VAL A N 1
ATOM 792 C CA . VAL A 1 96 ? -3.479 10.298 -14.517 1.00 47.50 96 VAL A CA 1
ATOM 793 C C . VAL A 1 96 ? -4.713 9.925 -13.711 1.00 47.50 96 VAL A C 1
ATOM 795 O O . VAL A 1 96 ? -5.420 10.857 -13.274 1.00 47.50 96 VAL A O 1
#

Sequence (96 aa):
MNSYVKRYVGSDPIVQQLVGFKRAADRRLVIGCTLAAVGIYWAVYWSEEEERHRRHASIEKDIERERWRARELGLEAPTDDGFAQRYGAMDRKRRV

Secondary structure (DSSP, 8-state):
--TTHHHHSTT-HHHHHHSTTSSHHHHHHHHHHHHHHHHHHHHHHHHHHHHHHHHHHHHHHHHHHHHHHHHHTT-SS---SSHHHHHHHHHHHHH-

InterPro domains:
  IPR031568 Protein Pet117, mitochondrial [PF15786] (31-72)
  IPR031568 Protein Pet117, mitochondrial [PTHR28163] (24-94)

Radius of gyration: 30.0 Å; chains: 1; bounding box: 67×19×73 Å

Organism: NCBI:txid1580590

Foldseek 3Di:
DDPVVCVPCVPPVVVVVVPLVPDPVSVVVVVVVVVVVVVVVVVVVVVVVVVVVVVVVVVVVVLVVQQVVCVVVVHPDGPDPCPVVVVVVVVVVVVD